Protein AF-A0A0S8KET6-F1 (afdb_monomer)

Sequence (109 aa):
QIDWACHDNNTEYLVSEMIDFDVAIGKAIDFARKNRETLVIVTGDHETGALAIENGHMESGEVSGLFGSEGHTGVMIPVFAYGPGAEKFAGIYENTDIFDKMTGLLDLD

Secondary structure (DSSP, 8-state):
-HHHHHHTT-HHHHHHHHHHHHHHHHHHHHHHHHSTT--EEEE-S-EES--EEEEEETTTTEEEEE-S-SSEE-PPPPEEEESTTGGGG-S---THHHHHHHHTTTT--

Structure (mmCIF, N/CA/C/O backbone):
data_AF-A0A0S8KET6-F1
#
_entry.id   AF-A0A0S8KET6-F1
#
loop_
_atom_site.group_PDB
_atom_site.id
_atom_site.type_symbol
_atom_site.label_atom_id
_atom_site.label_alt_id
_atom_site.label_comp_id
_atom_site.label_asym_id
_atom_site.label_entity_id
_atom_site.label_seq_id
_atom_site.pdbx_PDB_ins_code
_atom_site.Cartn_x
_atom_site.Cartn_y
_atom_site.Cartn_z
_atom_site.occupancy
_atom_site.B_iso_or_equiv
_atom_site.auth_seq_id
_atom_site.auth_comp_id
_atom_site.auth_asym_id
_atom_site.auth_atom_id
_atom_site.pdbx_PDB_model_num
ATOM 1 N N . GLN A 1 1 ? 3.205 9.046 -4.090 1.00 95.62 1 GLN A N 1
ATOM 2 C CA . GLN A 1 1 ? 3.193 8.986 -5.568 1.00 95.62 1 GLN A CA 1
ATOM 3 C C . GLN A 1 1 ? 3.675 7.619 -6.069 1.00 95.62 1 GLN A C 1
ATOM 5 O O . GLN A 1 1 ? 4.238 7.520 -7.149 1.00 95.62 1 GLN A O 1
ATOM 10 N N . ILE A 1 2 ? 3.403 6.553 -5.304 1.00 98.44 2 ILE A N 1
ATOM 11 C CA . ILE A 1 2 ? 3.776 5.166 -5.626 1.00 98.44 2 ILE A CA 1
ATOM 12 C C . ILE A 1 2 ? 3.238 4.763 -7.007 1.00 98.44 2 ILE A C 1
ATOM 14 O O . ILE A 1 2 ? 3.980 4.251 -7.834 1.00 98.44 2 ILE A O 1
ATOM 18 N N . ASP A 1 3 ? 1.970 5.084 -7.270 1.00 98.56 3 ASP A N 1
ATOM 19 C CA . ASP A 1 3 ? 1.298 4.830 -8.545 1.00 98.56 3 ASP A CA 1
ATOM 20 C C . ASP A 1 3 ? 2.016 5.470 -9.747 1.00 98.56 3 ASP A C 1
ATOM 22 O O . ASP A 1 3 ? 2.344 4.787 -10.713 1.00 98.56 3 ASP A O 1
ATOM 26 N N . TRP A 1 4 ? 2.354 6.761 -9.661 1.00 98.44 4 TRP A N 1
ATOM 27 C CA . TRP A 1 4 ? 3.066 7.467 -10.732 1.00 98.44 4 TRP A CA 1
ATOM 28 C C . TRP A 1 4 ? 4.458 6.893 -10.985 1.00 98.44 4 TRP A C 1
ATOM 30 O O . TRP A 1 4 ? 4.853 6.736 -12.136 1.00 98.44 4 TRP A O 1
ATOM 40 N N . ALA A 1 5 ? 5.179 6.517 -9.928 1.00 98.25 5 ALA A N 1
ATOM 41 C CA . ALA A 1 5 ? 6.471 5.862 -10.077 1.00 98.25 5 ALA A CA 1
ATOM 42 C C . ALA A 1 5 ? 6.366 4.524 -10.826 1.00 98.25 5 ALA A C 1
ATOM 44 O O . ALA A 1 5 ? 7.235 4.204 -11.639 1.00 98.25 5 ALA A O 1
ATOM 45 N N . CYS A 1 6 ? 5.294 3.765 -10.584 1.00 98.00 6 CYS A N 1
ATOM 46 C CA . CYS A 1 6 ? 5.014 2.534 -11.314 1.00 98.00 6 CYS A CA 1
ATOM 47 C C . CYS A 1 6 ? 4.546 2.785 -12.752 1.00 98.00 6 CYS A C 1
ATOM 49 O O . CYS A 1 6 ? 4.954 2.043 -13.634 1.00 98.00 6 CYS A O 1
ATOM 51 N N . HIS A 1 7 ? 3.746 3.822 -13.018 1.00 98.50 7 HIS A N 1
ATOM 52 C CA . HIS A 1 7 ? 3.401 4.222 -14.390 1.00 98.50 7 HIS A CA 1
ATOM 53 C C . HIS A 1 7 ? 4.647 4.570 -15.219 1.00 98.50 7 HIS A C 1
ATOM 55 O O . HIS A 1 7 ? 4.723 4.217 -16.394 1.00 98.50 7 HIS A O 1
ATOM 61 N N . ASP A 1 8 ? 5.640 5.199 -14.588 1.00 98.31 8 ASP A N 1
ATOM 62 C CA . ASP A 1 8 ? 6.928 5.536 -15.200 1.00 98.31 8 ASP A CA 1
ATOM 63 C C . ASP A 1 8 ? 7.929 4.360 -15.211 1.00 98.31 8 ASP A C 1
ATOM 65 O O . ASP A 1 8 ? 9.064 4.521 -15.669 1.00 98.31 8 ASP A O 1
ATOM 69 N N . ASN A 1 9 ? 7.550 3.182 -14.693 1.00 97.69 9 ASN A N 1
ATOM 70 C CA . ASN A 1 9 ? 8.415 2.005 -14.529 1.00 97.69 9 ASN A CA 1
ATOM 71 C C . ASN A 1 9 ? 9.750 2.317 -13.825 1.00 97.69 9 ASN A C 1
ATOM 73 O O . ASN A 1 9 ? 10.810 1.776 -14.161 1.00 97.69 9 ASN A O 1
ATOM 77 N N . ASN A 1 10 ? 9.712 3.214 -12.839 1.00 97.56 10 ASN A N 1
ATOM 78 C CA . ASN A 1 10 ? 10.896 3.747 -12.182 1.00 97.56 10 ASN A CA 1
ATOM 79 C C . ASN A 1 10 ? 11.054 3.173 -10.767 1.00 97.56 10 ASN A C 1
ATOM 81 O O . ASN A 1 10 ? 10.432 3.638 -9.812 1.00 97.56 10 ASN A O 1
ATOM 85 N N . THR A 1 11 ? 11.938 2.178 -10.625 1.00 96.56 11 THR A N 1
ATOM 86 C CA . THR A 1 11 ? 12.175 1.491 -9.341 1.00 96.56 11 THR A CA 1
ATOM 87 C C . THR A 1 11 ? 12.750 2.421 -8.267 1.00 96.56 11 THR A C 1
ATOM 89 O O . THR A 1 11 ? 12.337 2.340 -7.116 1.00 96.56 11 THR A O 1
ATOM 92 N N . GLU A 1 12 ? 13.681 3.316 -8.609 1.00 94.62 12 GLU A N 1
ATOM 93 C CA . GLU A 1 12 ? 14.293 4.225 -7.626 1.00 94.62 12 GLU A CA 1
ATOM 94 C C . GLU A 1 12 ? 13.258 5.215 -7.077 1.00 94.62 12 GLU A C 1
ATOM 96 O O . GLU A 1 12 ? 13.147 5.407 -5.863 1.00 94.6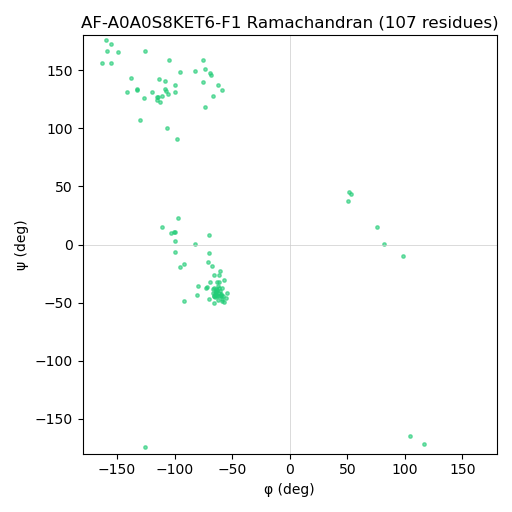2 12 GLU A O 1
ATOM 101 N N . TYR A 1 13 ? 12.443 5.783 -7.971 1.00 97.25 13 TYR A N 1
ATOM 102 C CA . TYR A 1 13 ? 11.347 6.666 -7.589 1.00 97.25 13 TYR A CA 1
ATOM 103 C C . TYR A 1 13 ? 10.317 5.931 -6.719 1.00 97.25 13 TYR A C 1
ATOM 105 O O . TYR A 1 13 ? 9.918 6.432 -5.666 1.00 97.2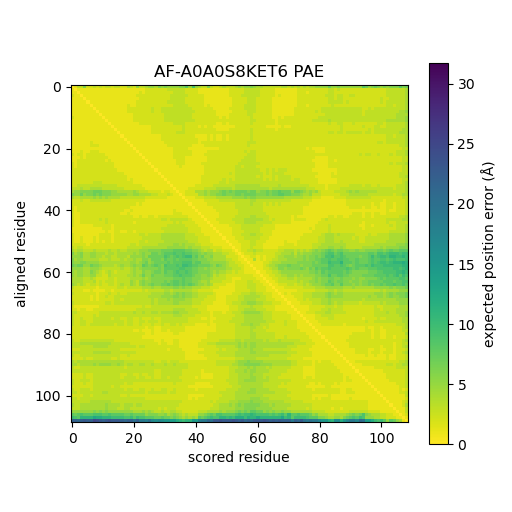5 13 TYR A O 1
ATOM 113 N N . LEU A 1 14 ? 9.956 4.704 -7.104 1.00 97.69 14 LEU A N 1
ATOM 114 C CA . LEU A 1 14 ? 9.040 3.860 -6.343 1.00 97.69 14 LEU A CA 1
ATOM 115 C C . LEU A 1 14 ? 9.557 3.596 -4.925 1.00 97.69 14 LEU A C 1
ATOM 117 O O . LEU A 1 14 ? 8.810 3.762 -3.962 1.00 97.69 14 LEU A O 1
ATOM 121 N N . VAL A 1 15 ? 10.826 3.202 -4.783 1.00 96.06 15 VAL A N 1
ATOM 122 C CA . VAL A 1 15 ? 11.438 2.929 -3.474 1.00 96.06 15 VAL A CA 1
ATOM 123 C C . VAL A 1 15 ? 11.407 4.177 -2.593 1.00 96.06 15 VAL A C 1
ATOM 125 O O . VAL A 1 15 ? 11.024 4.079 -1.427 1.00 96.06 15 VAL A O 1
ATOM 128 N N . SER A 1 16 ? 11.737 5.350 -3.141 1.00 96.94 16 SER A N 1
ATOM 129 C CA . SER A 1 16 ? 11.658 6.614 -2.399 1.00 96.94 16 SER A CA 1
ATOM 130 C C . SER A 1 16 ? 10.241 6.890 -1.886 1.00 96.94 16 SER A C 1
ATOM 132 O O . SER A 1 16 ? 10.056 7.197 -0.711 1.00 96.94 16 SER A O 1
ATOM 134 N N . GLU A 1 17 ? 9.227 6.736 -2.738 1.00 98.31 17 GLU A N 1
ATOM 135 C CA . GLU A 1 17 ? 7.830 7.000 -2.373 1.00 98.31 17 GLU A CA 1
ATOM 136 C C . GLU A 1 17 ? 7.273 5.968 -1.377 1.00 98.31 17 GLU A C 1
ATOM 138 O O . GLU A 1 17 ? 6.463 6.310 -0.513 1.00 98.31 17 GLU A O 1
ATOM 143 N N . MET A 1 18 ? 7.733 4.714 -1.446 1.00 97.50 18 MET A N 1
ATOM 144 C CA . MET A 1 18 ? 7.414 3.692 -0.444 1.00 97.50 18 MET A CA 1
ATOM 145 C C . MET A 1 18 ? 8.033 4.011 0.922 1.00 97.50 18 MET A C 1
ATOM 147 O O . MET A 1 18 ? 7.376 3.802 1.942 1.00 97.50 18 MET A O 1
ATOM 151 N N . ILE A 1 19 ? 9.259 4.546 0.963 1.00 97.38 19 ILE A N 1
ATOM 152 C CA . ILE A 1 19 ? 9.906 4.989 2.211 1.00 97.38 19 ILE A CA 1
ATOM 153 C C . ILE A 1 19 ? 9.137 6.164 2.825 1.00 97.38 19 ILE A C 1
ATOM 155 O O . ILE A 1 19 ? 8.859 6.153 4.026 1.00 97.38 19 ILE A O 1
ATOM 159 N N . ASP A 1 20 ? 8.741 7.150 2.019 1.00 98.56 20 ASP A N 1
ATOM 160 C CA . ASP A 1 20 ? 7.941 8.281 2.504 1.00 98.56 20 ASP A CA 1
ATOM 161 C C . ASP A 1 20 ? 6.592 7.816 3.078 1.00 98.56 20 ASP A C 1
ATOM 163 O O . ASP A 1 20 ? 6.153 8.295 4.13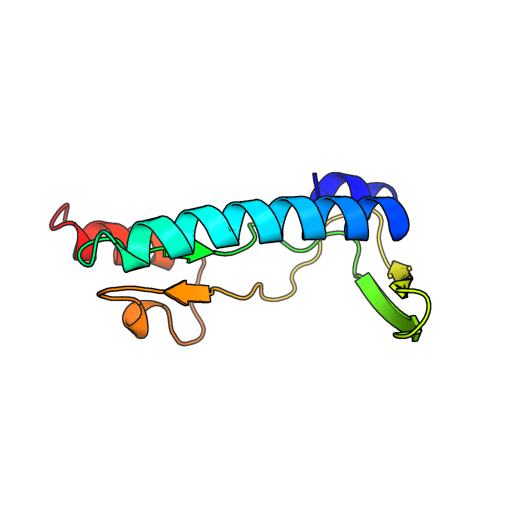3 1.00 98.56 20 ASP A O 1
ATOM 167 N N . PHE A 1 21 ? 5.953 6.835 2.432 1.00 98.69 21 PHE A N 1
ATOM 168 C CA . PHE A 1 21 ? 4.714 6.246 2.932 1.00 98.69 21 PHE A CA 1
ATOM 169 C C . PHE A 1 21 ? 4.919 5.459 4.237 1.00 98.69 21 PHE A C 1
ATOM 171 O O . PHE A 1 21 ? 4.127 5.623 5.168 1.00 98.69 21 PHE A O 1
ATOM 178 N N . ASP A 1 22 ? 5.998 4.679 4.360 1.00 98.50 22 ASP A N 1
ATOM 179 C CA . ASP A 1 22 ? 6.353 3.965 5.598 1.00 98.50 22 ASP A CA 1
ATOM 180 C C . ASP A 1 22 ? 6.563 4.929 6.777 1.00 98.50 22 ASP A C 1
ATOM 182 O O . ASP A 1 22 ? 6.008 4.733 7.864 1.00 98.50 22 ASP A O 1
ATOM 186 N N . VAL A 1 23 ? 7.260 6.048 6.551 1.00 98.69 23 VAL A N 1
ATOM 187 C CA . VAL A 1 23 ? 7.435 7.095 7.569 1.00 98.69 23 VAL A CA 1
ATOM 188 C C . VAL A 1 23 ? 6.081 7.652 8.024 1.00 98.69 23 VAL A C 1
ATOM 190 O O . VAL A 1 23 ? 5.868 7.841 9.229 1.00 98.69 23 VAL A O 1
ATOM 193 N N . ALA A 1 24 ? 5.148 7.892 7.097 1.00 98.62 24 ALA A N 1
ATOM 194 C CA . ALA A 1 24 ? 3.801 8.367 7.418 1.00 98.62 24 ALA A CA 1
ATOM 195 C C . ALA A 1 24 ? 2.989 7.329 8.215 1.00 98.62 24 ALA A C 1
ATOM 197 O O . ALA A 1 24 ? 2.380 7.677 9.235 1.00 98.62 24 ALA A O 1
ATOM 198 N N . ILE A 1 25 ? 3.033 6.054 7.815 1.00 98.69 25 ILE A N 1
ATOM 199 C CA . ILE A 1 25 ? 2.410 4.940 8.547 1.00 98.69 25 ILE A CA 1
ATOM 200 C C . ILE A 1 25 ? 2.970 4.865 9.970 1.00 98.69 25 ILE A C 1
ATOM 202 O O . ILE A 1 25 ? 2.204 4.765 10.933 1.00 98.69 25 ILE A O 1
ATOM 206 N N . GLY A 1 26 ? 4.290 4.993 10.131 1.00 98.69 26 GLY A N 1
ATOM 207 C CA . GLY A 1 26 ? 4.947 5.023 11.436 1.00 98.69 26 GLY A CA 1
ATOM 208 C C . GLY A 1 26 ? 4.371 6.099 12.362 1.00 98.69 26 GLY A C 1
ATOM 209 O O . GLY A 1 26 ? 4.090 5.826 13.531 1.00 98.69 26 GLY A O 1
ATOM 210 N N . LYS A 1 27 ? 4.092 7.305 11.841 1.00 98.69 27 LYS A N 1
ATOM 211 C CA . LYS A 1 27 ? 3.436 8.377 12.616 1.00 98.69 27 LYS A CA 1
ATOM 212 C C . LYS A 1 27 ? 2.004 8.024 13.020 1.00 98.69 27 LYS A C 1
ATOM 214 O O . LYS A 1 27 ? 1.623 8.300 14.160 1.00 98.69 27 LYS A O 1
ATOM 219 N N . ALA A 1 28 ? 1.226 7.416 12.125 1.00 98.62 28 ALA A N 1
ATOM 220 C CA . ALA A 1 28 ? -0.141 6.985 12.420 1.00 98.62 28 ALA A CA 1
ATOM 221 C C . ALA A 1 28 ? -0.170 5.889 13.500 1.00 98.62 28 ALA A C 1
ATOM 223 O O . ALA A 1 28 ? -0.942 5.975 14.458 1.00 98.62 28 ALA A O 1
ATOM 224 N N . ILE A 1 29 ? 0.727 4.903 13.408 1.00 98.50 29 ILE A N 1
ATOM 225 C CA . ILE A 1 29 ? 0.866 3.838 14.410 1.00 98.50 29 ILE A CA 1
ATOM 226 C C . ILE A 1 29 ? 1.317 4.410 15.761 1.00 98.50 29 ILE A C 1
ATOM 228 O O . ILE A 1 29 ? 0.770 4.033 16.798 1.00 98.50 29 ILE A O 1
ATOM 232 N N . ASP A 1 30 ? 2.276 5.339 15.786 1.00 98.56 30 ASP A N 1
ATOM 233 C CA . ASP A 1 30 ? 2.715 5.992 17.026 1.00 98.56 30 ASP A CA 1
ATOM 234 C C . ASP A 1 30 ? 1.591 6.785 17.701 1.00 98.56 30 ASP A C 1
ATOM 236 O O . ASP A 1 30 ? 1.505 6.818 18.935 1.00 98.56 30 ASP A O 1
ATOM 240 N N . PHE A 1 31 ? 0.714 7.408 16.912 1.00 98.62 31 PHE A N 1
ATOM 241 C CA . PHE A 1 31 ? -0.493 8.043 17.425 1.00 98.62 31 PHE A CA 1
ATOM 242 C C . PHE A 1 31 ? -1.455 7.005 18.016 1.00 98.62 31 PHE A C 1
ATOM 244 O O . PHE A 1 31 ? -1.833 7.142 19.179 1.00 98.62 31 PHE A O 1
ATOM 251 N N . ALA A 1 32 ? -1.765 5.927 17.292 1.00 98.44 32 ALA A N 1
ATOM 252 C CA . ALA A 1 32 ? -2.668 4.872 17.763 1.00 98.44 32 ALA A CA 1
ATOM 253 C C . ALA A 1 32 ? -2.133 4.085 18.974 1.00 98.44 32 ALA A C 1
ATOM 255 O O . ALA A 1 32 ? -2.887 3.582 19.804 1.00 98.44 32 ALA A O 1
ATOM 256 N N . ARG A 1 33 ? -0.810 4.004 19.148 1.00 97.88 33 ARG A N 1
ATOM 257 C CA . ARG A 1 33 ? -0.198 3.451 20.369 1.00 97.88 33 ARG A CA 1
ATOM 258 C C . ARG A 1 33 ? -0.478 4.313 21.598 1.00 97.88 33 ARG A C 1
ATOM 260 O O . ARG A 1 33 ? -0.663 3.774 22.688 1.00 97.88 33 ARG A O 1
ATOM 267 N N . LYS A 1 34 ? -0.489 5.639 21.433 1.00 98.19 34 LYS A N 1
ATOM 268 C CA . LYS A 1 34 ? -0.771 6.601 22.511 1.00 98.19 34 LYS A CA 1
ATOM 269 C C . LYS A 1 34 ? -2.273 6.732 22.755 1.00 98.19 34 LYS A C 1
ATOM 271 O O . LYS A 1 34 ? -2.705 6.739 23.904 1.00 98.19 34 LYS A O 1
ATOM 276 N N . ASN A 1 35 ? -3.055 6.807 21.682 1.00 96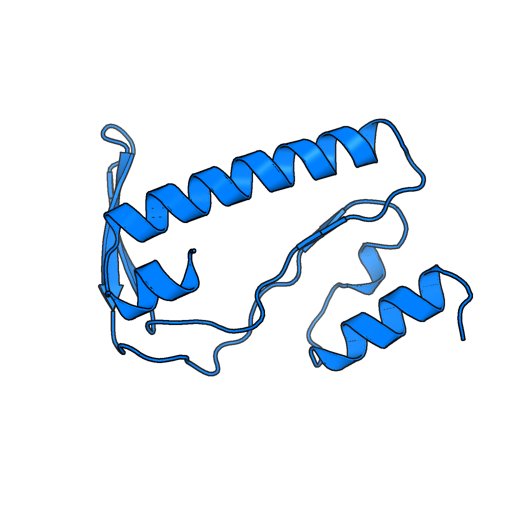.38 35 ASN A N 1
ATOM 277 C CA . ASN A 1 35 ? -4.508 6.826 21.699 1.00 96.38 35 ASN A CA 1
ATOM 278 C C . ASN A 1 35 ? -5.038 5.415 21.415 1.00 96.38 35 ASN A C 1
ATOM 280 O O . ASN A 1 35 ? -5.255 5.026 20.272 1.00 96.38 35 ASN A O 1
ATOM 284 N N . ARG A 1 36 ? -5.253 4.646 22.484 1.00 95.50 36 ARG A N 1
ATOM 285 C CA . ARG A 1 36 ? -5.671 3.235 22.418 1.00 95.50 36 ARG A CA 1
ATOM 286 C C . ARG A 1 36 ? -7.111 3.018 21.925 1.00 95.50 36 ARG A C 1
ATOM 288 O O . ARG A 1 36 ? -7.587 1.890 21.976 1.00 95.50 36 ARG A O 1
ATOM 295 N N . GLU A 1 37 ? -7.772 4.072 21.459 1.00 97.12 37 GLU A N 1
ATOM 296 C CA . GLU A 1 37 ? -9.101 4.066 20.839 1.00 97.12 37 GLU A CA 1
ATOM 297 C C . GLU A 1 37 ? -9.018 4.399 19.340 1.00 97.12 37 GLU A C 1
ATOM 299 O O . GLU A 1 37 ? -10.014 4.725 18.705 1.00 97.12 37 GLU A O 1
ATOM 304 N N . THR A 1 38 ? -7.819 4.326 18.757 1.00 98.12 38 THR A N 1
ATOM 305 C CA . THR A 1 38 ? -7.592 4.575 17.334 1.00 98.12 38 THR A CA 1
ATOM 306 C C . THR A 1 38 ? -7.342 3.272 16.583 1.00 98.12 38 THR A C 1
ATOM 308 O O . THR A 1 38 ? -6.465 2.489 16.956 1.00 98.12 38 THR A O 1
ATOM 311 N N . LEU A 1 39 ? -8.072 3.089 15.484 1.00 98.38 39 LEU A N 1
ATOM 312 C CA . LEU A 1 39 ? -7.821 2.074 14.467 1.00 98.38 39 LEU A CA 1
ATOM 313 C C . LEU A 1 39 ? -7.088 2.713 13.279 1.00 98.38 39 LEU A C 1
ATOM 315 O O . LEU A 1 39 ? -7.509 3.747 12.765 1.00 98.38 39 LEU A O 1
ATOM 319 N N . VAL A 1 40 ? -6.004 2.084 12.835 1.00 98.56 40 VAL A N 1
ATOM 320 C CA . VAL A 1 40 ? -5.272 2.437 11.613 1.00 98.56 40 VAL A CA 1
ATOM 321 C C . VAL A 1 40 ? -5.481 1.323 10.597 1.00 98.56 40 VAL A C 1
ATOM 323 O O . VAL A 1 40 ? -5.231 0.161 10.914 1.00 98.56 40 VAL A O 1
ATOM 326 N N . ILE A 1 41 ? -5.911 1.680 9.388 1.00 98.56 41 ILE A N 1
ATOM 327 C CA . ILE A 1 41 ? -6.066 0.774 8.245 1.00 98.56 41 ILE A CA 1
ATOM 328 C C . ILE A 1 41 ? -5.153 1.288 7.129 1.00 98.56 41 ILE A C 1
ATOM 330 O O . ILE A 1 41 ? -5.162 2.480 6.827 1.00 98.56 41 ILE A O 1
ATOM 334 N N . VAL A 1 42 ? -4.361 0.398 6.534 1.00 98.62 42 VAL A N 1
ATOM 335 C CA . VAL A 1 42 ? -3.443 0.694 5.428 1.00 98.62 42 VAL A CA 1
ATOM 336 C C . VAL A 1 42 ? -3.733 -0.276 4.291 1.00 98.62 42 VAL A C 1
ATOM 338 O O . VAL A 1 42 ? -3.739 -1.489 4.490 1.00 98.62 42 VAL A O 1
ATOM 341 N N . THR A 1 43 ? -3.972 0.249 3.096 1.00 98.38 43 THR A N 1
ATOM 342 C CA . THR A 1 43 ? -4.175 -0.541 1.880 1.00 98.38 43 THR A CA 1
ATOM 343 C C . THR A 1 43 ? -3.824 0.299 0.650 1.00 98.38 43 THR A C 1
ATOM 345 O O . THR A 1 43 ? -3.544 1.492 0.786 1.00 98.38 43 THR A O 1
ATOM 348 N N . GLY A 1 44 ? -3.819 -0.325 -0.524 1.00 97.81 44 GLY A N 1
ATOM 349 C CA . GLY A 1 44 ? -3.805 0.358 -1.817 1.00 97.81 44 GLY A CA 1
ATOM 350 C C . GLY A 1 44 ? -5.186 0.291 -2.470 1.00 97.81 44 GLY A C 1
ATOM 351 O O . GLY A 1 44 ? -6.003 -0.568 -2.143 1.00 97.81 44 GLY A O 1
ATOM 352 N N . ASP A 1 45 ? -5.448 1.200 -3.393 1.00 98.12 45 ASP A N 1
ATOM 353 C CA . ASP A 1 45 ? -6.648 1.209 -4.228 1.00 98.12 45 ASP A CA 1
ATOM 354 C C . ASP A 1 45 ? -6.553 0.216 -5.395 1.00 98.12 45 ASP A C 1
ATOM 356 O O . ASP A 1 45 ? -7.550 -0.429 -5.729 1.00 98.12 45 ASP A O 1
ATOM 360 N N . HIS A 1 46 ? -5.359 0.053 -5.971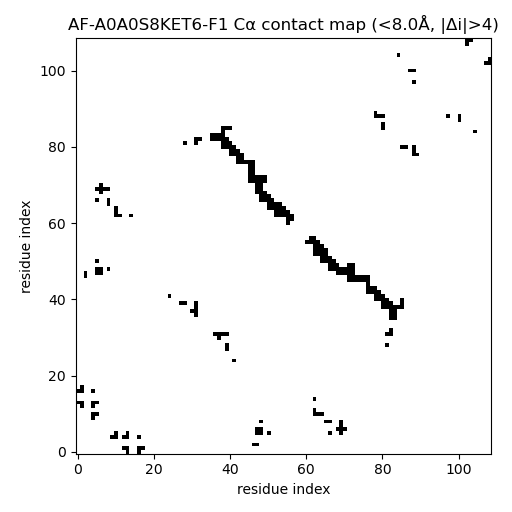 1.00 98.44 46 HIS A N 1
ATOM 361 C CA . HIS A 1 46 ? -5.025 -0.962 -6.974 1.00 98.44 46 HIS A CA 1
ATOM 362 C C . HIS A 1 46 ? -3.507 -1.208 -7.055 1.00 98.44 46 HIS A C 1
ATOM 364 O O . HIS A 1 46 ? -2.715 -0.558 -6.375 1.00 98.44 46 HIS A O 1
ATOM 370 N N . GLU A 1 47 ? -3.092 -2.173 -7.881 1.00 98.38 47 GLU A N 1
ATOM 371 C CA . GLU A 1 47 ? -1.688 -2.353 -8.260 1.00 98.38 47 GLU A CA 1
ATOM 372 C C . GLU A 1 47 ? -1.427 -1.644 -9.583 1.00 98.38 47 GLU A C 1
ATOM 374 O O . GLU A 1 47 ? -2.312 -1.577 -10.442 1.00 98.38 47 GLU A O 1
ATOM 379 N N . THR A 1 48 ? -0.204 -1.149 -9.743 1.00 98.62 48 THR A N 1
ATOM 380 C CA . THR A 1 48 ? 0.250 -0.479 -10.957 1.00 98.62 48 THR A CA 1
ATOM 381 C C . THR A 1 48 ? 1.603 -1.035 -11.375 1.00 98.62 48 THR A C 1
ATOM 383 O O . THR A 1 48 ? 2.513 -1.147 -10.555 1.00 98.62 48 THR A O 1
ATOM 386 N N . GLY A 1 49 ? 1.744 -1.340 -12.666 1.00 97.94 49 GLY A N 1
ATOM 387 C CA . GLY A 1 49 ? 3.022 -1.693 -13.283 1.00 97.94 49 GLY A CA 1
ATOM 388 C C . GLY A 1 49 ? 3.292 -3.192 -13.466 1.00 97.94 49 GLY A C 1
ATOM 389 O O . GLY A 1 49 ? 4.227 -3.558 -14.182 1.00 97.94 49 GLY A O 1
ATOM 390 N N . ALA A 1 50 ? 2.474 -4.077 -12.882 1.00 97.81 50 ALA A N 1
ATOM 391 C CA . ALA A 1 50 ? 2.749 -5.517 -12.822 1.00 97.81 50 ALA A CA 1
ATOM 392 C C . ALA A 1 50 ? 4.161 -5.807 -12.274 1.00 97.81 50 ALA A C 1
ATOM 394 O O . ALA A 1 50 ? 4.919 -6.584 -12.865 1.00 97.81 50 ALA A O 1
ATOM 395 N N . LEU A 1 51 ? 4.536 -5.119 -11.193 1.00 97.50 51 LEU A N 1
ATOM 396 C CA . LEU A 1 51 ? 5.903 -5.124 -10.681 1.00 97.50 51 LEU A CA 1
ATOM 397 C C . LEU A 1 51 ? 6.301 -6.509 -10.153 1.00 97.50 51 LEU A C 1
ATOM 399 O O . LEU A 1 51 ? 5.662 -7.075 -9.265 1.00 97.50 51 LEU A O 1
ATOM 403 N N . ALA A 1 52 ? 7.437 -7.008 -10.630 1.00 97.31 52 ALA A N 1
ATOM 404 C CA . ALA A 1 52 ? 8.146 -8.141 -10.060 1.00 97.31 52 ALA A CA 1
ATOM 405 C C . ALA A 1 52 ? 9.500 -7.685 -9.506 1.00 97.31 52 ALA A C 1
ATOM 407 O O . ALA A 1 52 ? 10.304 -7.088 -10.221 1.00 97.31 52 ALA A O 1
ATOM 408 N N . ILE A 1 53 ? 9.777 -7.994 -8.239 1.00 95.44 53 ILE A N 1
ATOM 409 C CA . ILE A 1 53 ? 11.108 -7.781 -7.659 1.00 95.44 53 ILE A CA 1
ATOM 410 C C . ILE A 1 53 ? 12.041 -8.851 -8.228 1.00 95.44 53 ILE A C 1
ATOM 412 O O . ILE A 1 53 ? 11.819 -10.044 -8.020 1.00 95.44 53 ILE A O 1
ATOM 416 N N . GLU A 1 54 ? 13.073 -8.422 -8.948 1.00 94.69 54 GLU A N 1
ATOM 417 C CA . GLU A 1 54 ? 14.043 -9.318 -9.579 1.00 94.69 54 GLU A CA 1
ATOM 418 C C . GLU A 1 54 ? 15.234 -9.587 -8.655 1.00 94.69 54 GLU A C 1
ATOM 420 O O . GLU A 1 54 ? 15.619 -10.737 -8.454 1.00 94.69 54 GLU A O 1
ATOM 425 N N . ASN A 1 55 ? 15.808 -8.528 -8.078 1.00 94.31 55 ASN A N 1
ATOM 426 C CA . ASN A 1 55 ? 17.006 -8.593 -7.245 1.00 94.31 55 ASN A CA 1
ATOM 427 C C . ASN A 1 55 ? 16.999 -7.507 -6.164 1.00 94.31 55 ASN A C 1
ATOM 429 O O . ASN A 1 55 ? 16.244 -6.537 -6.221 1.00 94.31 55 ASN A O 1
ATOM 433 N N . GLY A 1 56 ? 17.884 -7.663 -5.183 1.00 93.62 56 GLY A N 1
ATOM 434 C CA . GLY A 1 56 ? 18.196 -6.620 -4.218 1.00 93.62 56 GLY A CA 1
ATOM 435 C C . GLY A 1 56 ? 19.497 -6.906 -3.481 1.00 93.62 56 GLY A C 1
ATOM 436 O O . GLY A 1 56 ? 19.928 -8.059 -3.375 1.00 93.62 56 GLY A O 1
ATOM 437 N N . HIS A 1 57 ? 20.133 -5.856 -2.970 1.00 94.19 57 HIS A N 1
ATOM 438 C CA . HIS A 1 57 ? 21.384 -5.960 -2.232 1.00 94.19 57 HIS A CA 1
ATOM 439 C C . HIS A 1 57 ? 21.294 -5.201 -0.908 1.00 94.19 57 HIS A C 1
ATOM 441 O O . HIS A 1 57 ? 21.315 -3.976 -0.862 1.00 94.19 57 HIS A O 1
ATOM 447 N N . MET A 1 58 ? 21.204 -5.949 0.195 1.00 90.88 58 MET A N 1
ATOM 448 C CA . MET A 1 58 ? 20.939 -5.387 1.525 1.00 90.88 58 MET A CA 1
ATOM 449 C C . MET A 1 58 ? 22.035 -4.436 2.021 1.00 90.88 58 MET A C 1
ATOM 451 O O . MET A 1 58 ? 21.728 -3.503 2.755 1.00 90.88 58 MET A O 1
ATOM 455 N N . GLU A 1 59 ? 23.299 -4.662 1.646 1.00 94.44 59 GLU A N 1
ATOM 456 C CA . GLU A 1 59 ? 24.411 -3.805 2.083 1.00 94.44 59 GLU A CA 1
ATOM 457 C C . GLU A 1 59 ? 24.386 -2.429 1.405 1.00 94.44 59 GLU A C 1
ATOM 459 O O . GLU A 1 59 ? 24.704 -1.431 2.049 1.00 94.44 59 GLU A O 1
ATOM 464 N N . SER A 1 60 ? 23.988 -2.362 0.128 1.00 92.44 60 SER A N 1
ATOM 465 C CA . SER A 1 60 ? 23.863 -1.098 -0.612 1.00 92.44 60 SER A CA 1
ATOM 466 C C . SER A 1 60 ? 22.467 -0.477 -0.527 1.00 92.44 60 SER A C 1
ATOM 468 O O . SER A 1 60 ? 22.319 0.702 -0.834 1.00 92.44 60 SER A O 1
ATOM 470 N N . GLY A 1 61 ? 21.451 -1.245 -0.118 1.00 88.56 61 GLY A N 1
ATOM 471 C CA . GLY A 1 61 ? 20.046 -0.833 -0.154 1.00 88.56 61 GLY A CA 1
ATOM 472 C C . GLY A 1 61 ? 19.430 -0.861 -1.557 1.00 88.56 61 GLY A C 1
ATOM 473 O O . GLY A 1 61 ? 18.378 -0.269 -1.772 1.00 88.56 61 GLY A O 1
ATOM 474 N N . GLU A 1 62 ? 20.080 -1.519 -2.519 1.00 92.38 62 GLU A N 1
ATOM 475 C CA . GLU A 1 62 ? 19.610 -1.586 -3.903 1.00 92.38 62 GLU A CA 1
ATOM 476 C C . GLU A 1 62 ? 18.427 -2.550 -4.050 1.00 92.38 62 GLU A C 1
ATOM 478 O O . GLU A 1 62 ? 18.425 -3.641 -3.473 1.00 92.38 62 GLU A O 1
ATOM 483 N N . VAL A 1 63 ? 17.444 -2.162 -4.865 1.00 94.50 63 VAL A N 1
ATOM 484 C CA . VAL A 1 63 ? 16.305 -2.989 -5.278 1.00 94.50 63 VAL A CA 1
ATOM 485 C C . VAL A 1 63 ? 16.149 -2.856 -6.789 1.00 94.50 63 VAL A C 1
ATOM 487 O O . VAL A 1 63 ? 16.166 -1.746 -7.318 1.00 94.50 63 VAL A O 1
ATOM 490 N N . SER A 1 64 ? 15.979 -3.978 -7.481 1.00 93.94 64 SER A N 1
ATOM 491 C CA . SER A 1 64 ? 15.735 -4.023 -8.923 1.00 93.94 64 SER A CA 1
ATOM 492 C C . SER A 1 64 ? 14.344 -4.588 -9.194 1.00 93.94 64 SER A C 1
ATOM 494 O O . SER A 1 64 ? 14.011 -5.688 -8.743 1.00 93.94 64 SER A O 1
ATOM 496 N N . GLY A 1 65 ? 13.534 -3.828 -9.930 1.00 95.06 65 GLY A N 1
ATOM 497 C CA . GLY A 1 65 ? 12.184 -4.196 -10.338 1.00 95.06 65 GLY A CA 1
ATOM 498 C C . GLY A 1 65 ? 12.070 -4.389 -11.847 1.00 95.06 65 GLY A C 1
ATOM 499 O O . GLY A 1 65 ? 12.667 -3.645 -12.625 1.00 95.06 65 GLY A O 1
ATOM 500 N N . LEU A 1 66 ? 11.274 -5.374 -12.256 1.00 97.12 66 LEU A N 1
ATOM 501 C CA . LEU A 1 66 ? 10.804 -5.548 -13.626 1.00 97.12 66 LEU A CA 1
ATOM 502 C C . LEU A 1 66 ? 9.324 -5.191 -13.690 1.00 97.12 66 LEU A C 1
ATOM 504 O O . LEU A 1 66 ? 8.533 -5.681 -12.887 1.00 97.12 66 LEU A O 1
ATOM 508 N N . PHE A 1 67 ? 8.952 -4.383 -14.675 1.00 98.19 67 PHE A N 1
ATOM 509 C CA . PHE A 1 67 ? 7.574 -3.966 -14.897 1.00 98.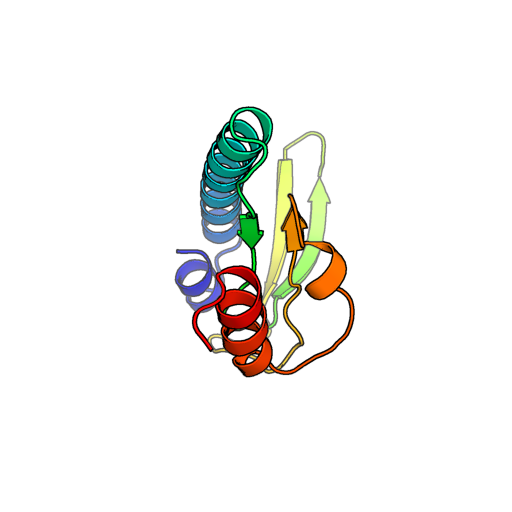19 67 PHE A CA 1
ATOM 510 C C . PHE A 1 67 ? 7.015 -4.644 -16.146 1.00 98.19 67 PHE A C 1
ATOM 512 O O . PHE A 1 67 ? 7.677 -4.715 -17.184 1.00 98.19 67 PHE A O 1
ATOM 519 N N . GLY A 1 68 ? 5.798 -5.171 -16.035 1.00 97.50 68 GLY A N 1
ATOM 520 C CA . GLY A 1 68 ? 5.090 -5.833 -17.132 1.00 97.50 68 GLY A CA 1
ATOM 521 C C . GLY A 1 68 ? 4.057 -4.947 -17.831 1.00 97.50 68 GLY A C 1
ATOM 522 O O . GLY A 1 68 ? 3.467 -5.376 -18.822 1.00 97.50 68 GLY A O 1
ATOM 523 N N . SER A 1 69 ? 3.801 -3.744 -17.312 1.00 97.25 69 SER A N 1
ATOM 524 C CA . SER A 1 69 ? 2.763 -2.823 -17.783 1.00 97.25 69 SER A CA 1
ATOM 525 C C . SER A 1 69 ? 3.129 -1.379 -17.426 1.00 97.25 69 SER A C 1
ATOM 527 O O . SER A 1 69 ? 3.839 -1.163 -16.460 1.00 97.25 69 SER A O 1
ATOM 529 N N . GLU A 1 70 ? 2.601 -0.398 -18.158 1.00 97.31 70 GLU A N 1
ATOM 530 C CA . GLU A 1 70 ? 2.563 1.022 -17.743 1.00 97.31 70 GLU A CA 1
ATOM 531 C C . GLU A 1 70 ? 1.183 1.395 -17.171 1.00 97.31 70 GLU A C 1
ATOM 533 O O . GLU A 1 70 ? 0.847 2.564 -17.043 1.00 97.31 70 GLU A O 1
ATOM 538 N N . GLY A 1 71 ? 0.318 0.413 -16.912 1.00 97.81 71 GLY A N 1
ATOM 539 C CA . GLY A 1 71 ? -1.038 0.607 -16.403 1.00 97.81 71 GLY A CA 1
ATOM 540 C C . GLY A 1 71 ? -1.303 -0.190 -15.133 1.00 97.81 71 GLY A C 1
ATOM 541 O O . GLY A 1 71 ? -0.417 -0.851 -14.591 1.00 97.81 71 GLY A O 1
ATOM 542 N N . HIS A 1 72 ? -2.554 -0.159 -14.683 1.00 98.56 72 HIS A N 1
ATOM 543 C CA . HIS A 1 72 ? -2.977 -0.894 -13.493 1.00 98.56 72 HIS A CA 1
ATOM 544 C C . HIS A 1 72 ? -3.120 -2.395 -13.774 1.00 98.56 72 HIS A C 1
ATOM 546 O O . HIS A 1 72 ? -3.340 -2.809 -14.920 1.00 98.56 72 HIS A O 1
ATOM 552 N N . THR A 1 73 ? -3.074 -3.212 -12.724 1.00 98.19 73 THR A N 1
ATOM 553 C CA . THR A 1 73 ? -3.429 -4.636 -12.792 1.00 98.19 73 THR A CA 1
ATOM 554 C C . THR A 1 73 ? -4.500 -5.015 -11.770 1.00 98.19 73 THR A C 1
ATOM 556 O O . THR A 1 73 ? -4.843 -4.251 -10.873 1.00 98.19 73 THR A O 1
ATOM 559 N N . GLY A 1 74 ? -5.076 -6.209 -11.941 1.00 97.38 74 GLY A N 1
ATOM 560 C CA . GLY A 1 74 ? -6.156 -6.736 -11.100 1.00 97.38 74 GLY A CA 1
ATOM 561 C C . GLY A 1 74 ? -5.692 -7.683 -9.993 1.00 97.38 74 GLY A C 1
ATOM 562 O O . GLY A 1 74 ? -6.473 -8.541 -9.582 1.00 97.38 74 GLY A O 1
ATOM 563 N N . VAL A 1 75 ? -4.426 -7.617 -9.567 1.00 97.38 75 VAL A N 1
ATOM 564 C CA . VAL A 1 75 ? -3.961 -8.441 -8.441 1.00 97.38 75 VAL A CA 1
ATOM 565 C C . VAL A 1 75 ? -4.605 -7.966 -7.134 1.00 97.38 75 VAL A C 1
ATOM 567 O O . VAL A 1 75 ? -4.893 -6.786 -6.956 1.00 97.38 75 VAL A O 1
ATOM 570 N N . MET A 1 76 ? -4.845 -8.900 -6.212 1.00 97.62 76 MET A N 1
ATOM 571 C CA . MET A 1 76 ? -5.363 -8.568 -4.884 1.00 97.62 76 MET A CA 1
ATOM 572 C C . MET A 1 76 ? -4.380 -7.674 -4.123 1.00 97.62 76 MET A C 1
ATOM 574 O O . MET A 1 76 ? -3.180 -7.954 -4.091 1.00 97.62 76 MET A O 1
ATOM 578 N N . ILE A 1 77 ? -4.909 -6.651 -3.453 1.00 97.69 77 ILE A N 1
ATOM 579 C CA . ILE A 1 77 ? -4.134 -5.719 -2.632 1.00 97.69 77 ILE A CA 1
ATOM 580 C C . ILE A 1 77 ? -4.256 -6.102 -1.156 1.00 97.69 77 ILE A C 1
ATOM 582 O O . ILE A 1 77 ? -5.354 -6.431 -0.698 1.00 97.69 77 ILE A O 1
ATOM 586 N N . PRO A 1 78 ? -3.158 -6.079 -0.381 1.00 97.56 78 PRO A N 1
ATOM 587 C CA . PRO A 1 78 ? -3.231 -6.349 1.044 1.00 97.56 78 PRO A CA 1
ATOM 588 C C . PRO A 1 78 ? -3.969 -5.234 1.795 1.00 97.56 78 PRO A C 1
ATOM 590 O O . PRO A 1 78 ? -3.835 -4.045 1.495 1.00 97.56 78 PRO A O 1
ATOM 593 N N . VAL A 1 79 ? -4.691 -5.626 2.842 1.00 98.56 79 VAL A N 1
ATOM 594 C CA . VAL A 1 79 ? -5.196 -4.716 3.872 1.00 98.56 79 VAL A CA 1
ATOM 595 C C . VAL A 1 79 ? -4.464 -5.033 5.170 1.00 98.56 79 VAL A C 1
ATOM 597 O O . VAL A 1 79 ? -4.491 -6.166 5.652 1.00 98.56 79 VAL A O 1
ATOM 600 N N . PHE A 1 80 ? -3.805 -4.031 5.742 1.00 98.50 80 PHE A N 1
ATOM 601 C CA . PHE A 1 80 ? -3.187 -4.100 7.061 1.00 98.50 80 PHE A CA 1
ATOM 602 C C . PHE A 1 80 ? -4.001 -3.264 8.039 1.00 98.50 80 PHE A C 1
ATOM 604 O O . PHE A 1 80 ? -4.449 -2.168 7.705 1.00 98.50 80 PHE A O 1
ATOM 611 N N . ALA A 1 81 ? -4.168 -3.755 9.263 1.00 98.56 81 ALA A N 1
ATOM 612 C CA . ALA A 1 81 ? -4.887 -3.035 10.302 1.00 98.56 81 ALA A CA 1
ATOM 613 C C . ALA A 1 81 ? -4.176 -3.145 11.655 1.00 98.56 81 ALA A C 1
ATOM 615 O O . ALA A 1 81 ? -3.611 -4.186 11.996 1.00 98.56 81 ALA A O 1
ATOM 616 N N . TYR A 1 82 ? -4.215 -2.065 12.436 1.00 98.56 82 TYR A N 1
ATOM 617 C CA . TYR A 1 82 ? -3.654 -1.989 13.784 1.00 98.56 82 TYR A CA 1
ATOM 618 C C . TYR A 1 82 ? -4.568 -1.179 14.708 1.00 98.56 82 TYR A C 1
ATOM 620 O O . TYR A 1 82 ? -4.943 -0.057 14.379 1.00 98.56 82 TYR A O 1
ATOM 628 N N . GLY A 1 83 ? -4.863 -1.715 15.893 1.00 98.06 83 GLY A N 1
ATOM 629 C CA . GLY A 1 83 ? -5.720 -1.075 16.896 1.00 98.06 83 GLY A CA 1
ATOM 630 C C . GLY A 1 83 ? -6.995 -1.876 17.187 1.00 98.06 83 GLY A C 1
ATOM 631 O O . GLY A 1 83 ? -7.114 -3.021 16.746 1.00 98.06 83 GLY A O 1
ATOM 632 N N . PRO A 1 84 ? -7.937 -1.315 17.963 1.00 97.75 84 PRO A N 1
ATOM 633 C CA . PRO A 1 84 ? -9.218 -1.958 18.256 1.00 97.75 84 PRO A CA 1
ATOM 634 C C . PRO A 1 84 ? -10.016 -2.248 16.977 1.00 97.75 84 PRO A C 1
ATOM 636 O O . PRO A 1 84 ? -10.149 -1.376 16.125 1.00 97.75 84 PRO A O 1
ATOM 639 N N . GLY A 1 85 ? -10.555 -3.462 16.838 1.00 97.56 85 GLY A N 1
ATOM 640 C CA . GLY A 1 85 ? -11.349 -3.859 15.671 1.00 97.56 85 GLY A CA 1
ATOM 641 C C . GLY A 1 85 ? -10.530 -4.292 14.450 1.00 97.56 85 GLY A C 1
ATOM 642 O O . GLY A 1 85 ? -11.120 -4.662 13.434 1.00 97.56 85 GLY A O 1
ATOM 643 N N . ALA A 1 86 ? -9.193 -4.283 14.525 1.00 98.31 86 ALA A N 1
ATOM 644 C CA . ALA A 1 86 ? -8.315 -4.683 13.423 1.00 98.31 86 ALA A CA 1
ATOM 645 C C . ALA A 1 86 ? -8.578 -6.119 12.931 1.00 98.31 86 ALA A C 1
ATOM 647 O O . ALA A 1 86 ? -8.445 -6.403 11.742 1.00 98.31 86 ALA A O 1
ATOM 648 N N . GLU A 1 87 ? -9.020 -7.019 13.812 1.00 97.88 87 GLU A N 1
ATOM 649 C CA . GLU A 1 87 ? -9.383 -8.396 13.472 1.00 97.88 87 GLU A CA 1
ATOM 650 C C . GLU A 1 87 ? -10.525 -8.499 12.448 1.00 97.88 87 GLU A C 1
ATOM 652 O O . GLU A 1 87 ? -10.615 -9.498 11.734 1.00 97.88 87 GLU A O 1
ATOM 657 N N . LYS A 1 88 ? -11.366 -7.461 12.314 1.00 97.94 88 LYS A N 1
ATOM 658 C CA . LYS A 1 88 ? -12.444 -7.417 11.312 1.00 97.94 88 LYS A CA 1
ATOM 659 C C . LYS A 1 88 ? -11.935 -7.253 9.873 1.00 97.94 88 LYS A C 1
ATOM 661 O O . LYS A 1 88 ? -12.706 -7.487 8.939 1.00 97.94 88 LYS A O 1
ATOM 666 N N . PHE A 1 89 ? -10.669 -6.870 9.695 1.00 98.31 89 PHE A N 1
ATOM 667 C CA . PHE A 1 89 ? -10.013 -6.644 8.399 1.00 98.31 89 PHE A CA 1
ATOM 668 C C . PHE A 1 89 ? -9.129 -7.825 7.964 1.00 98.31 89 PHE A C 1
ATOM 670 O O . PHE A 1 89 ? -8.364 -7.721 7.013 1.00 98.31 89 PHE A O 1
ATOM 677 N N . ALA A 1 90 ? -9.221 -8.969 8.646 1.00 97.56 90 ALA A N 1
ATOM 678 C CA . ALA A 1 90 ? -8.574 -10.197 8.202 1.00 97.56 90 ALA A CA 1
ATOM 679 C C . ALA A 1 90 ? -9.420 -10.930 7.144 1.00 97.56 90 ALA A C 1
ATOM 681 O O . ALA A 1 90 ? -10.651 -10.915 7.191 1.00 97.56 90 ALA A O 1
ATOM 682 N N . GLY A 1 91 ? -8.753 -11.642 6.233 1.00 97.06 91 GLY A N 1
ATOM 6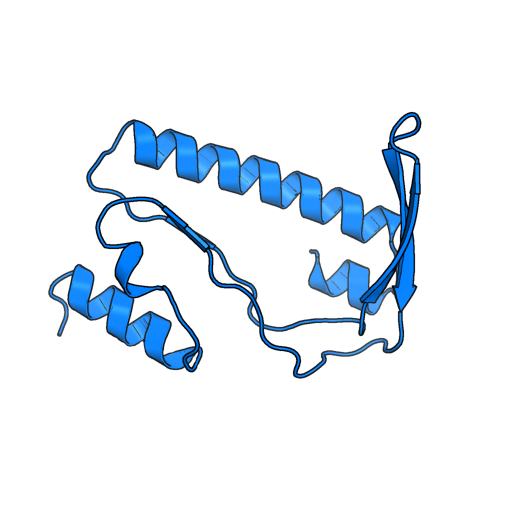83 C CA . GLY A 1 91 ? -9.390 -12.474 5.209 1.00 97.06 91 GLY A CA 1
ATOM 684 C C . GLY A 1 91 ? -9.359 -11.857 3.812 1.00 97.06 91 GLY A C 1
ATOM 685 O O . GLY A 1 91 ? -8.581 -10.948 3.544 1.00 97.06 91 GLY A O 1
ATOM 686 N N . ILE A 1 92 ? -10.185 -12.404 2.921 1.00 98.06 92 ILE A N 1
ATOM 687 C CA . ILE A 1 92 ? -10.347 -11.951 1.534 1.00 98.06 92 ILE A CA 1
ATOM 688 C C . ILE A 1 92 ? -11.778 -11.441 1.396 1.00 98.06 92 ILE A C 1
ATOM 690 O O . ILE A 1 92 ? -12.715 -12.152 1.764 1.00 98.06 92 ILE A O 1
ATOM 694 N N . TYR A 1 93 ? -11.9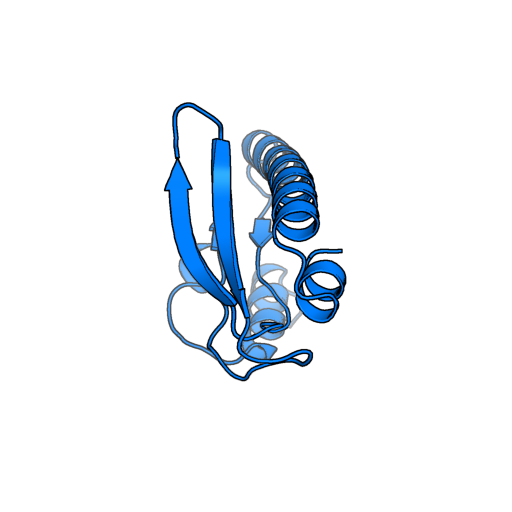30 -10.218 0.904 1.00 98.06 93 TYR A N 1
ATOM 695 C CA . TYR A 1 93 ? -13.208 -9.530 0.750 1.00 98.06 93 TYR A CA 1
ATOM 696 C C . TYR A 1 93 ? -13.079 -8.412 -0.293 1.00 98.06 93 TYR A C 1
ATOM 698 O O . TYR A 1 93 ? -11.966 -8.047 -0.678 1.00 98.06 93 TYR A O 1
ATOM 706 N N . GLU A 1 94 ? -14.210 -7.883 -0.752 1.00 98.12 94 GLU A N 1
ATOM 707 C CA . GLU A 1 94 ? -14.249 -6.782 -1.720 1.00 98.12 94 GLU A CA 1
ATOM 708 C C . GLU A 1 94 ? -13.862 -5.455 -1.057 1.00 98.12 94 GLU A C 1
ATOM 710 O O . GLU A 1 94 ? -14.115 -5.238 0.129 1.00 98.12 94 GLU A O 1
ATOM 715 N N . ASN A 1 95 ? -13.283 -4.519 -1.813 1.00 97.88 95 ASN A N 1
ATOM 716 C CA . ASN A 1 95 ? -12.881 -3.223 -1.252 1.00 97.88 95 ASN A CA 1
ATOM 717 C C . ASN A 1 95 ? -14.069 -2.414 -0.690 1.00 97.88 95 ASN A C 1
ATOM 719 O O . ASN A 1 95 ? -13.888 -1.632 0.244 1.00 97.88 95 ASN A O 1
ATOM 723 N N . THR A 1 96 ? -15.286 -2.641 -1.192 1.00 97.69 96 THR A N 1
ATOM 724 C CA . THR A 1 96 ? -16.525 -2.040 -0.682 1.00 97.69 96 THR A CA 1
ATOM 725 C C . THR A 1 96 ? -16.798 -2.419 0.767 1.00 97.69 96 THR A C 1
ATOM 727 O O . THR A 1 96 ? -17.276 -1.586 1.533 1.00 97.69 96 THR A O 1
ATOM 730 N N . ASP A 1 97 ? -16.398 -3.619 1.184 1.00 97.94 97 ASP A N 1
ATOM 731 C CA . ASP A 1 97 ? -16.625 -4.105 2.543 1.00 97.94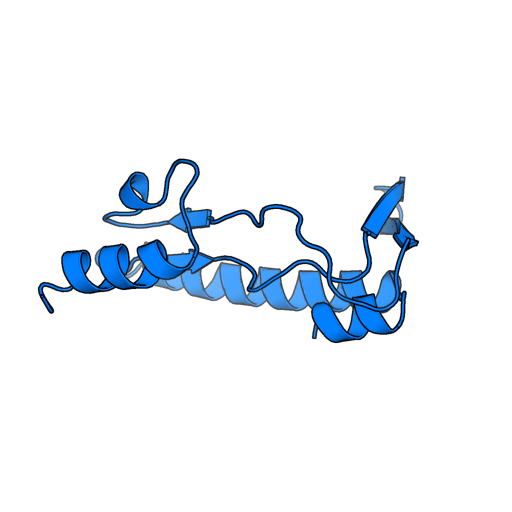 97 ASP A CA 1
ATOM 732 C C . ASP A 1 97 ? -15.799 -3.313 3.570 1.00 97.94 97 ASP A C 1
ATOM 734 O O . ASP A 1 97 ? -16.110 -3.332 4.760 1.00 97.94 97 ASP A O 1
ATOM 738 N N . ILE A 1 98 ? -14.744 -2.600 3.147 1.00 97.75 98 ILE A N 1
ATOM 739 C CA . ILE A 1 98 ? -13.967 -1.715 4.030 1.00 97.75 98 ILE A CA 1
ATOM 740 C C . ILE A 1 98 ? -14.864 -0.598 4.576 1.00 97.75 98 ILE A C 1
ATOM 742 O O . ILE A 1 98 ? -14.796 -0.303 5.769 1.00 97.75 98 ILE A O 1
ATOM 746 N N . PHE A 1 99 ? -15.729 -0.017 3.738 1.00 97.00 99 PHE A N 1
ATOM 747 C CA . PHE A 1 99 ? -16.668 1.026 4.155 1.00 97.00 99 PHE A CA 1
ATOM 748 C C . PHE A 1 99 ? -17.652 0.502 5.209 1.00 97.00 99 PHE A C 1
ATOM 750 O O . PHE A 1 99 ? -17.801 1.117 6.267 1.00 97.00 99 PHE A O 1
ATOM 757 N N . ASP A 1 100 ? -18.253 -0.661 4.961 1.00 97.38 100 ASP A N 1
ATOM 758 C CA . ASP A 1 100 ? -19.213 -1.284 5.881 1.00 97.38 100 ASP A CA 1
ATOM 759 C C . ASP A 1 100 ? -18.545 -1.675 7.211 1.00 97.38 100 ASP A C 1
ATOM 761 O O . ASP A 1 100 ? -19.080 -1.461 8.298 1.00 97.38 100 ASP A O 1
ATOM 765 N N . LYS A 1 101 ? -17.313 -2.199 7.162 1.00 97.44 101 LYS A N 1
ATOM 766 C CA . LYS A 1 101 ? -16.538 -2.519 8.373 1.00 97.44 101 LYS A CA 1
ATOM 767 C C . LYS A 1 101 ? -16.207 -1.269 9.189 1.00 97.44 101 LYS A C 1
ATOM 769 O O . LYS A 1 101 ? -16.205 -1.342 10.416 1.00 97.44 101 LYS A O 1
ATOM 774 N N . MET A 1 102 ? -15.890 -0.150 8.532 1.00 97.19 102 MET A N 1
ATOM 775 C CA . MET A 1 102 ? -15.580 1.117 9.200 1.00 97.19 102 MET A CA 1
ATOM 776 C C . MET A 1 102 ? -16.819 1.740 9.848 1.00 97.19 102 MET A C 1
ATOM 778 O O . MET A 1 102 ? -16.758 2.140 11.009 1.00 97.19 102 MET A O 1
ATOM 782 N N . THR A 1 103 ? -17.936 1.809 9.125 1.00 96.69 103 THR A N 1
ATOM 783 C CA . THR A 1 103 ? -19.203 2.374 9.626 1.00 96.69 103 THR A CA 1
ATOM 784 C C . THR A 1 103 ? -19.748 1.575 10.807 1.00 96.69 103 THR A C 1
ATOM 786 O O . THR A 1 103 ? -20.006 2.166 11.860 1.00 96.69 103 THR A O 1
ATOM 789 N N . GLY A 1 104 ? -19.728 0.243 10.718 1.00 96.69 104 GLY A N 1
ATOM 790 C CA . GLY A 1 104 ? -20.122 -0.641 11.818 1.00 96.69 104 GLY A CA 1
ATOM 791 C C . GLY A 1 104 ? -19.157 -0.672 13.016 1.00 96.69 104 GLY A C 1
ATOM 792 O O . GLY A 1 104 ? -19.446 -1.318 14.022 1.00 96.69 104 GLY A O 1
ATOM 793 N N . LEU A 1 105 ? -17.982 -0.034 12.940 1.00 96.06 105 LEU A N 1
ATOM 794 C CA . LEU A 1 105 ? -17.093 0.189 14.097 1.00 96.06 105 LEU A CA 1
ATOM 795 C C . LEU A 1 105 ? -17.297 1.560 14.749 1.00 96.06 105 LEU A C 1
ATOM 797 O O . LEU A 1 105 ? -16.879 1.756 15.888 1.00 96.06 105 LEU A O 1
ATOM 801 N N . LEU A 1 106 ? -17.902 2.497 14.023 1.00 94.75 106 LEU A N 1
ATOM 802 C CA . LEU A 1 106 ? -18.190 3.851 14.486 1.00 94.75 106 LEU A CA 1
ATOM 803 C C . LEU A 1 106 ? -19.649 4.018 14.940 1.00 94.75 106 LEU A C 1
ATOM 805 O O . LEU A 1 106 ? -20.035 5.131 15.291 1.00 94.75 106 LEU A O 1
ATOM 809 N N . ASP A 1 107 ? -20.439 2.939 14.920 1.00 92.56 107 ASP A N 1
ATOM 810 C CA . ASP A 1 107 ? -21.884 2.940 15.178 1.00 92.56 107 ASP A CA 1
ATOM 811 C C . ASP A 1 107 ? -22.630 3.958 14.286 1.00 92.56 107 ASP A C 1
ATOM 813 O O . ASP A 1 107 ? -23.480 4.720 14.753 1.00 92.56 107 ASP A O 1
ATOM 817 N N . LEU A 1 108 ? -22.268 4.003 12.996 1.00 90.06 108 LEU A N 1
ATOM 818 C CA . LEU A 1 108 ? -22.834 4.926 11.996 1.00 90.06 108 LEU A CA 1
ATOM 819 C C . LEU A 1 108 ? -23.854 4.270 11.049 1.00 90.06 108 LEU A C 1
ATOM 821 O O . LEU A 1 108 ? -24.233 4.895 10.056 1.00 90.06 108 LEU A O 1
ATOM 825 N N . ASP A 1 109 ? -24.255 3.035 11.348 1.00 68.00 109 ASP A N 1
ATOM 826 C CA . ASP A 1 109 ? -25.216 2.243 10.569 1.00 68.00 109 ASP A CA 1
ATOM 827 C C . ASP A 1 109 ? -26.654 2.804 10.618 1.00 68.00 109 ASP A C 1
ATOM 829 O O . ASP A 1 109 ? -27.085 3.314 11.683 1.00 68.00 109 ASP A O 1
#

Nearest PDB structures (foldseek):
  2w5v-assembly1_B  TM=9.105E-01  e=6.737E-09  Antarctic bacterium TAB5
  2iuc-assembly1_B  TM=9.195E-01  e=2.840E-08  Antarctic bacterium TAB5
  2iuc-assembly1_A  TM=9.119E-01  e=2.313E-08  Antarctic bacterium TAB5
  5tuu-assembly1_B  TM=2.531E-01  e=1.353E+00  Homo sapiens
  5tuv-assembly3_B  TM=2.568E-01  e=4.644E+00  Homo sapiens

Solvent-accessible surface area (backbone atoms only — not comparable to full-atom values): 6468 Å² total; per-residue (Å²): 101,46,59,59,20,21,44,67,64,32,50,69,56,25,52,53,34,48,50,56,48,51,57,53,50,50,54,53,52,57,47,29,69,73,41,75,87,32,65,49,78,49,67,64,95,69,42,45,5,58,70,40,81,75,51,68,38,83,91,81,67,47,68,42,64,46,61,76,38,65,44,71,47,89,63,89,68,67,64,48,58,45,52,66,72,30,78,78,61,63,85,88,79,62,78,71,52,54,57,57,56,51,34,68,71,66,75,67,118

Mean predicted aligned error: 2.86 Å

Foldseek 3Di:
DLQQCLLVVHPVVNVVVVVVVVVVVVVQVVVCVVVLQDKDKDKDPFAGFCWDFDDADPVVRDTDIDGPDSGTDDDDMDMAMDHPLRVVRDDDDDPVVVVVSVCVSVVND

pLDDT: mean 96.87, std 3.38, range [68.0, 98.69]

Radius of gyration: 16.43 Å; Cα contacts (8 Å, |Δi|>4): 145; chains: 1; bounding box: 50×22×40 Å